Protein AF-A0A433WVC7-F1 (afdb_monomer)

Secondary structure (DSSP, 8-state):
-TTTT--------------TT---EEEEETTEEEEE--GGGHHHHHHHHHHHHHHHHSTT--

Radius of gyration: 17.8 Å; Cα contacts (8 Å, |Δi|>4): 46; chains: 1; bounding box: 37×22×52 Å

Mean predicted aligned error: 4.89 Å

Foldseek 3Di:
DPCPPPDDPDDDDDDFFADPVLDWDWDDDPPDIDTHRCGVNCVVCVVVVVVVVVCVVDPPDD

Sequence (62 aa):
PAFAEAEIIEANAGIRPSYPDNVPRVHCDGRRITVNGMYRHGFLLSPARAAEVGRIIFPGTS

Structure (mmCIF, N/CA/C/O backbon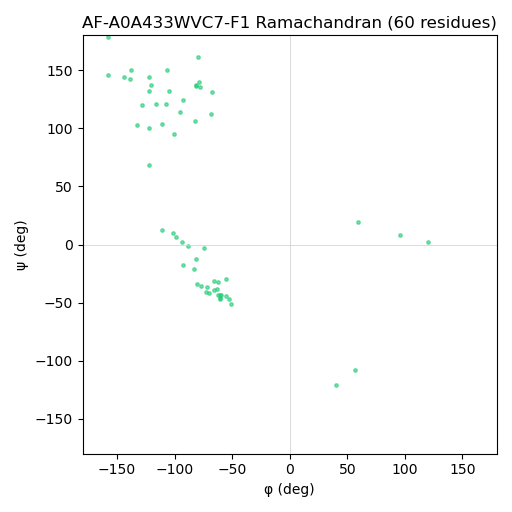e):
data_AF-A0A433WVC7-F1
#
_entry.id   AF-A0A433WVC7-F1
#
loop_
_atom_site.group_PDB
_atom_site.id
_atom_site.type_symbol
_atom_site.label_atom_id
_atom_site.label_alt_id
_atom_site.label_comp_id
_atom_site.label_asym_id
_atom_site.label_entity_id
_atom_site.label_seq_id
_atom_site.pdbx_PDB_ins_code
_atom_site.Cartn_x
_atom_site.Cartn_y
_atom_site.Cartn_z
_atom_site.occupancy
_atom_site.B_iso_or_equiv
_atom_site.auth_seq_id
_atom_site.auth_comp_id
_atom_site.auth_asym_id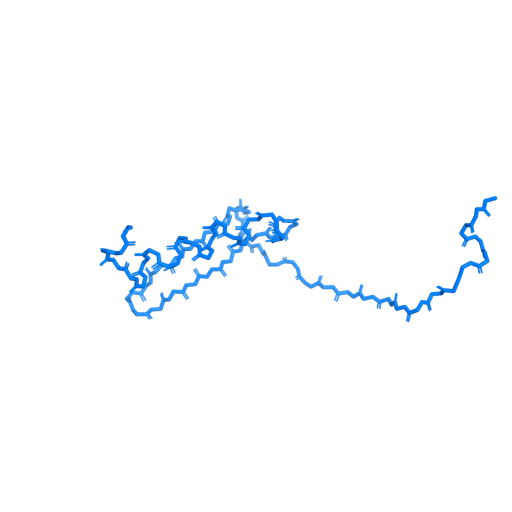
_atom_site.auth_atom_id
_atom_site.pdbx_PDB_model_num
ATOM 1 N N . PRO A 1 1 ? 18.090 10.113 -31.373 1.00 66.12 1 PRO A N 1
ATOM 2 C CA . PRO A 1 1 ? 17.350 9.697 -30.152 1.00 66.12 1 PRO A CA 1
ATOM 3 C C . PRO A 1 1 ? 18.341 9.263 -29.061 1.00 66.12 1 PRO A C 1
ATOM 5 O O . PRO A 1 1 ? 19.256 8.519 -29.382 1.00 66.12 1 PRO A O 1
ATOM 8 N N . ALA A 1 2 ? 18.211 9.750 -27.820 1.00 84.31 2 ALA A N 1
ATOM 9 C CA . ALA A 1 2 ? 19.257 9.596 -26.794 1.00 84.31 2 ALA A CA 1
ATOM 10 C C . ALA A 1 2 ? 19.239 8.255 -26.028 1.00 84.31 2 ALA A C 1
ATOM 12 O O . ALA A 1 2 ? 20.260 7.862 -25.484 1.00 84.31 2 ALA A O 1
ATOM 13 N N . PHE A 1 3 ? 18.112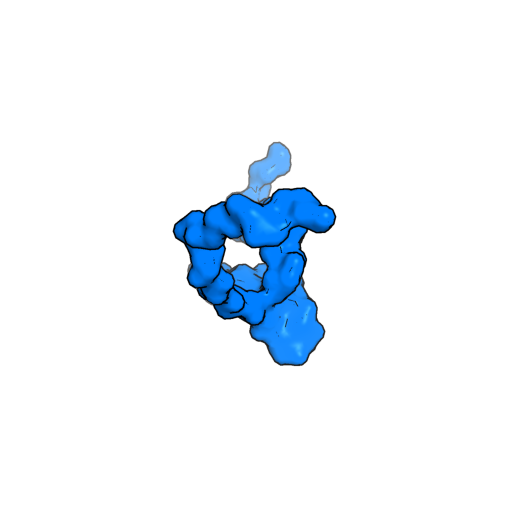 7.534 -26.004 1.00 90.38 3 PHE A N 1
ATOM 14 C CA . PHE A 1 3 ? 17.992 6.259 -25.275 1.00 90.38 3 PHE A CA 1
ATOM 15 C C . PHE A 1 3 ? 18.391 5.017 -26.089 1.00 90.38 3 PHE A C 1
ATOM 17 O O . PHE A 1 3 ? 18.331 3.916 -25.559 1.00 90.38 3 PHE A O 1
ATOM 24 N N . ALA A 1 4 ? 18.774 5.161 -27.363 1.00 89.75 4 ALA A N 1
ATOM 25 C CA . ALA A 1 4 ? 19.070 4.014 -28.232 1.00 89.75 4 ALA A CA 1
ATOM 26 C C . ALA A 1 4 ? 20.310 3.213 -27.786 1.00 89.75 4 ALA A C 1
ATOM 28 O O . ALA A 1 4 ? 20.333 2.002 -27.955 1.00 89.75 4 ALA A O 1
ATOM 29 N N . GLU A 1 5 ? 21.288 3.888 -27.177 1.00 93.12 5 GLU A N 1
ATOM 30 C CA . GLU A 1 5 ? 22.546 3.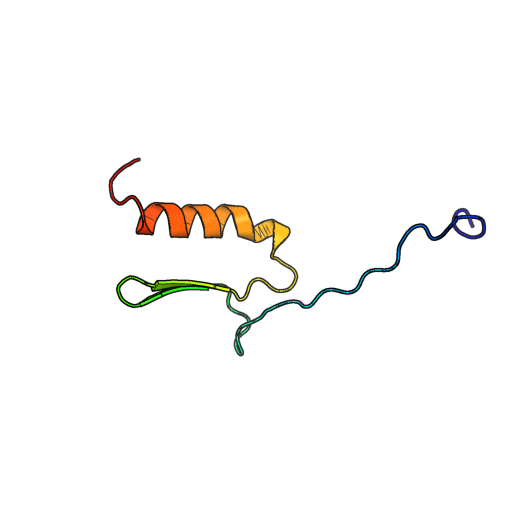296 -26.689 1.00 93.12 5 GLU A CA 1
ATOM 31 C C . GLU A 1 5 ? 22.540 3.068 -25.163 1.00 93.12 5 GLU A C 1
ATOM 33 O O . GLU A 1 5 ? 23.585 2.830 -24.561 1.00 93.12 5 GLU A O 1
ATOM 38 N N . ALA A 1 6 ? 21.387 3.216 -24.499 1.00 93.50 6 ALA A N 1
ATOM 39 C CA . ALA A 1 6 ? 21.293 3.046 -23.052 1.00 93.50 6 ALA A CA 1
ATOM 40 C C . ALA A 1 6 ? 21.259 1.558 -22.666 1.00 93.50 6 ALA A C 1
ATOM 42 O O . ALA A 1 6 ? 20.568 0.756 -23.293 1.00 93.50 6 ALA A O 1
ATOM 43 N N . GLU A 1 7 ? 21.959 1.200 -21.590 1.00 94.88 7 GLU A N 1
ATOM 44 C CA . GLU A 1 7 ? 21.945 -0.154 -21.035 1.00 94.88 7 GLU A CA 1
ATOM 45 C C . GLU A 1 7 ? 20.711 -0.384 -20.142 1.00 94.88 7 GLU A C 1
ATOM 47 O O . GLU A 1 7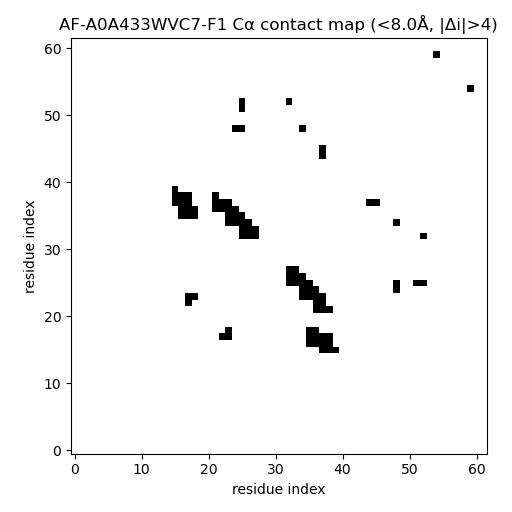 ? 20.349 0.465 -19.322 1.00 94.88 7 GLU A O 1
ATOM 52 N N . ILE A 1 8 ? 20.065 -1.550 -20.273 1.00 94.19 8 ILE A N 1
ATOM 53 C CA . ILE A 1 8 ? 19.005 -1.989 -19.354 1.00 94.19 8 ILE A CA 1
ATOM 54 C C . ILE A 1 8 ? 19.664 -2.614 -18.124 1.00 94.19 8 ILE A C 1
ATOM 56 O O . ILE A 1 8 ? 20.148 -3.739 -18.185 1.00 94.19 8 ILE A O 1
ATOM 60 N N . ILE A 1 9 ? 19.634 -1.902 -16.998 1.00 97.50 9 ILE A N 1
ATOM 61 C CA . ILE A 1 9 ? 20.195 -2.392 -15.729 1.00 97.50 9 ILE A CA 1
ATOM 62 C C . ILE A 1 9 ? 19.233 -3.353 -15.013 1.00 97.50 9 ILE A C 1
ATOM 64 O O . ILE A 1 9 ? 19.667 -4.293 -14.353 1.00 97.50 9 ILE A O 1
ATOM 68 N N . GLU A 1 10 ? 17.920 -3.133 -15.136 1.00 97.38 10 GLU A N 1
ATOM 69 C CA . GLU A 1 10 ? 16.909 -3.920 -14.426 1.00 97.38 10 GLU A CA 1
ATOM 70 C C . GLU A 1 10 ? 15.539 -3.853 -15.122 1.00 97.38 10 GLU A C 1
ATOM 72 O O . GLU A 1 10 ? 15.152 -2.817 -15.668 1.00 97.38 10 GLU A O 1
ATOM 77 N N . ALA A 1 11 ? 14.779 -4.952 -15.070 1.00 96.75 11 ALA A N 1
ATOM 78 C CA . ALA A 1 11 ? 13.407 -5.034 -15.566 1.00 96.75 11 ALA A CA 1
ATOM 79 C C . ALA A 1 11 ? 12.506 -5.708 -14.522 1.00 96.75 11 ALA A C 1
ATOM 81 O O . ALA A 1 11 ? 12.505 -6.929 -14.372 1.00 96.75 11 ALA A O 1
ATOM 82 N N . ASN A 1 12 ? 11.721 -4.898 -13.810 1.00 96.94 12 ASN A N 1
ATOM 83 C CA . ASN A 1 12 ? 10.890 -5.350 -12.696 1.00 96.94 12 ASN A CA 1
ATOM 84 C C . ASN A 1 12 ? 9.400 -5.399 -13.031 1.00 96.94 12 ASN A C 1
ATOM 86 O O . ASN A 1 12 ? 8.874 -4.572 -13.779 1.00 96.94 12 ASN A O 1
ATOM 90 N N . ALA A 1 13 ? 8.698 -6.319 -12.369 1.00 96.56 13 ALA A N 1
ATOM 91 C CA . ALA A 1 13 ? 7.243 -6.385 -12.342 1.00 96.56 13 ALA A CA 1
ATOM 92 C C . ALA A 1 13 ? 6.736 -6.319 -10.895 1.00 96.56 13 ALA A C 1
ATOM 94 O O . ALA A 1 13 ? 7.346 -6.868 -9.982 1.00 96.56 13 ALA A O 1
ATOM 95 N N . GLY A 1 14 ? 5.596 -5.661 -10.687 1.00 93.56 14 GLY A N 1
ATOM 96 C CA . GLY A 1 14 ? 4.972 -5.537 -9.371 1.00 93.56 14 GLY A CA 1
ATOM 97 C C . GLY A 1 14 ? 3.460 -5.712 -9.441 1.00 93.56 14 GLY A C 1
ATOM 98 O O . GLY A 1 14 ? 2.813 -5.238 -10.378 1.00 93.56 14 GLY A O 1
ATOM 99 N N . ILE A 1 15 ? 2.892 -6.371 -8.429 1.00 94.62 15 ILE A N 1
ATOM 100 C CA . ILE A 1 15 ? 1.441 -6.484 -8.253 1.00 94.62 15 ILE A CA 1
ATOM 101 C C . ILE A 1 15 ? 0.931 -5.210 -7.586 1.00 94.62 15 ILE A C 1
ATOM 103 O O . ILE A 1 15 ? 1.520 -4.705 -6.631 1.00 94.62 15 ILE A O 1
ATOM 107 N N . ARG A 1 16 ? -0.193 -4.694 -8.082 1.00 94.69 16 ARG A N 1
ATOM 108 C CA . ARG A 1 16 ? -0.824 -3.484 -7.554 1.00 94.69 16 ARG A CA 1
ATOM 109 C C . ARG A 1 16 ? -2.136 -3.860 -6.880 1.00 94.69 16 ARG A C 1
ATOM 111 O O . ARG A 1 16 ? -3.110 -4.122 -7.587 1.00 94.69 16 ARG A O 1
ATOM 118 N N . PRO A 1 17 ? -2.184 -3.905 -5.545 1.00 93.69 17 PRO A N 1
ATOM 119 C CA . PRO A 1 17 ? -3.365 -4.394 -4.867 1.00 93.69 17 PRO A CA 1
ATOM 120 C C . PRO A 1 17 ? -4.467 -3.321 -4.862 1.00 93.69 17 PRO A C 1
ATOM 122 O O . PRO A 1 17 ? -4.217 -2.133 -4.624 1.00 93.69 17 PRO A O 1
ATOM 125 N N . SER A 1 18 ? -5.690 -3.758 -5.161 1.00 95.25 18 SER A N 1
ATOM 126 C CA . SER A 1 18 ? -6.905 -2.942 -5.198 1.00 95.25 18 SER A CA 1
ATOM 127 C C . SER A 1 18 ? -8.061 -3.707 -4.549 1.00 95.25 18 SER A C 1
ATOM 129 O O . SER A 1 18 ? -8.094 -4.937 -4.613 1.00 95.25 18 SER A O 1
ATOM 131 N N . TYR A 1 19 ? -9.008 -2.994 -3.942 1.00 94.69 19 TYR A N 1
ATOM 132 C CA . TYR A 1 19 ? -10.320 -3.567 -3.623 1.00 94.69 19 TYR A CA 1
ATOM 133 C C . TYR A 1 19 ? -11.208 -3.565 -4.882 1.00 94.69 19 TYR A C 1
ATOM 135 O O . TYR A 1 19 ? -10.929 -2.795 -5.803 1.00 94.69 19 TYR A O 1
ATOM 143 N N . PRO A 1 20 ? -12.289 -4.370 -4.947 1.00 95.38 20 PRO A N 1
ATOM 144 C CA . PRO A 1 20 ? -13.161 -4.427 -6.127 1.00 95.38 20 PRO A CA 1
ATOM 145 C C . PRO A 1 20 ? -13.745 -3.075 -6.565 1.00 95.38 20 PRO A C 1
ATOM 147 O O . PRO A 1 20 ? -13.973 -2.863 -7.752 1.00 95.38 20 PRO A O 1
ATOM 150 N N . ASP A 1 21 ? -13.950 -2.147 -5.626 1.00 94.94 21 ASP A N 1
ATOM 151 C CA . ASP A 1 21 ? -14.451 -0.795 -5.902 1.00 94.94 21 ASP A CA 1
ATOM 152 C C . ASP A 1 21 ? -13.345 0.257 -6.090 1.00 94.94 21 ASP A C 1
ATOM 154 O O . ASP A 1 21 ? -13.636 1.429 -6.308 1.00 94.94 21 ASP A O 1
ATOM 158 N N . ASN A 1 22 ? -12.074 -0.149 -6.038 1.00 91.06 22 ASN A N 1
ATOM 159 C CA . ASN A 1 22 ? -10.896 0.711 -6.166 1.00 91.06 22 ASN A CA 1
ATOM 160 C C . ASN A 1 22 ? -10.779 1.825 -5.113 1.00 91.06 22 ASN A C 1
ATOM 162 O O . ASN A 1 22 ? -10.030 2.783 -5.313 1.00 91.06 22 ASN A O 1
ATOM 166 N N . VAL A 1 23 ? -11.472 1.702 -3.976 1.00 93.06 23 VAL A N 1
ATOM 167 C CA . VAL A 1 23 ? -11.397 2.693 -2.898 1.00 93.06 23 VAL A CA 1
ATOM 168 C C . VAL A 1 23 ? -10.365 2.256 -1.845 1.00 93.06 23 VAL A C 1
ATOM 170 O O . VAL A 1 23 ? -10.599 1.264 -1.145 1.00 93.06 23 VAL A O 1
ATOM 173 N N . PRO A 1 24 ? -9.235 2.976 -1.670 1.00 94.25 24 PRO A N 1
ATOM 174 C CA . PRO A 1 24 ? -8.237 2.664 -0.648 1.00 94.25 24 PRO A CA 1
ATOM 175 C C . PRO A 1 24 ? -8.790 2.909 0.753 1.00 94.25 24 PRO A C 1
ATOM 177 O O . PRO A 1 24 ? -9.344 3.977 1.032 1.00 94.25 24 PRO A O 1
ATOM 180 N N . ARG A 1 25 ? -8.615 1.934 1.649 1.00 95.12 25 ARG A N 1
ATOM 181 C CA . ARG A 1 25 ? -9.191 1.967 3.000 1.00 95.12 25 ARG A CA 1
ATOM 182 C C . ARG A 1 25 ? -8.267 1.344 4.037 1.00 95.12 25 ARG A C 1
ATOM 184 O O . ARG A 1 25 ? -7.602 0.340 3.769 1.00 95.12 25 ARG A O 1
ATOM 191 N N . VAL A 1 26 ? -8.284 1.941 5.226 1.00 96.94 26 VAL A N 1
ATOM 192 C CA . VAL A 1 26 ? -7.847 1.313 6.473 1.00 96.94 26 VAL A CA 1
ATOM 193 C C . VAL A 1 26 ? -9.085 0.688 7.109 1.00 96.94 26 VAL A C 1
ATOM 195 O O . VAL A 1 26 ? -10.094 1.363 7.294 1.00 96.94 26 VAL A O 1
ATOM 198 N N . HIS A 1 27 ? -9.037 -0.606 7.400 1.00 96.06 27 HIS A N 1
ATOM 199 C CA . HIS A 1 27 ? -10.130 -1.325 8.043 1.00 96.06 27 HIS A CA 1
ATOM 200 C C . HIS A 1 27 ? -9.636 -1.964 9.339 1.00 96.06 27 HIS A C 1
ATOM 202 O O . HIS A 1 27 ? -8.578 -2.594 9.357 1.00 96.06 27 HIS A O 1
ATOM 208 N N . CYS A 1 28 ? -10.396 -1.779 10.416 1.00 96.38 28 CYS A N 1
ATOM 209 C CA . CYS A 1 28 ? -10.097 -2.313 11.736 1.00 96.38 28 CYS A CA 1
ATOM 210 C C . CYS A 1 28 ? -11.187 -3.310 12.133 1.00 96.38 28 CYS A C 1
ATOM 212 O O . CYS A 1 28 ? -12.358 -2.944 12.206 1.00 96.38 28 CYS A O 1
ATOM 214 N N . ASP A 1 29 ? -10.779 -4.548 12.390 1.00 96.31 29 ASP A N 1
ATOM 215 C CA . ASP A 1 29 ? -11.620 -5.629 12.890 1.00 96.31 29 ASP A CA 1
ATOM 216 C C . ASP A 1 29 ? -11.022 -6.152 14.205 1.00 96.31 29 ASP A C 1
ATOM 218 O O . ASP A 1 29 ? -10.006 -6.858 14.232 1.00 96.31 29 ASP A O 1
ATOM 222 N N . GLY A 1 30 ? -11.600 -5.717 15.327 1.00 93.50 30 GLY A N 1
ATOM 223 C CA . GLY A 1 30 ? -11.094 -5.998 16.668 1.00 93.50 30 GLY A CA 1
ATOM 224 C C . GLY A 1 30 ? -9.644 -5.537 16.855 1.00 93.50 30 GLY A C 1
ATOM 225 O O . GLY A 1 30 ? -9.365 -4.346 16.948 1.00 93.50 30 GLY A O 1
ATOM 226 N N . ARG A 1 31 ? -8.710 -6.495 16.931 1.00 93.69 31 ARG A N 1
ATOM 227 C CA . ARG A 1 31 ? -7.259 -6.237 17.070 1.00 93.69 31 ARG A CA 1
ATOM 228 C C . ARG A 1 31 ? -6.489 -6.327 15.747 1.00 93.69 31 ARG A C 1
ATOM 230 O O . ARG A 1 31 ? -5.260 -6.300 15.757 1.00 93.69 31 ARG A O 1
ATOM 237 N N . ARG A 1 32 ? -7.178 -6.490 14.615 1.00 97.00 32 ARG A N 1
ATOM 238 C CA . ARG A 1 32 ? -6.573 -6.604 13.285 1.00 97.00 32 ARG A CA 1
ATOM 239 C C . ARG A 1 32 ? -6.831 -5.335 12.486 1.00 97.00 32 ARG A C 1
ATOM 241 O O . ARG A 1 32 ? -7.971 -5.000 12.194 1.00 97.00 32 ARG A O 1
ATOM 248 N N . ILE A 1 33 ? -5.754 -4.681 12.066 1.00 97.38 33 ILE A N 1
ATOM 249 C CA . ILE A 1 33 ? -5.807 -3.554 11.134 1.00 97.38 33 ILE A CA 1
ATOM 250 C C . ILE A 1 33 ? -5.333 -4.045 9.766 1.00 97.38 33 ILE A C 1
ATOM 252 O O . ILE A 1 33 ? -4.305 -4.712 9.653 1.00 97.38 33 ILE A O 1
ATOM 256 N N . THR A 1 34 ? -6.086 -3.718 8.722 1.00 96.69 34 THR A N 1
ATOM 257 C CA . THR A 1 34 ? -5.731 -3.968 7.323 1.00 96.69 34 THR A CA 1
ATOM 258 C C . THR A 1 34 ? -5.674 -2.647 6.574 1.00 96.69 34 THR A C 1
ATOM 260 O O . THR A 1 34 ? -6.528 -1.781 6.747 1.00 96.69 34 THR A O 1
ATOM 263 N N . VAL A 1 35 ? -4.654 -2.486 5.736 1.00 96.44 35 VAL A N 1
ATOM 264 C CA . VAL A 1 35 ? -4.483 -1.316 4.871 1.00 96.44 35 VAL A CA 1
ATOM 265 C C . VAL A 1 35 ? -4.263 -1.825 3.465 1.00 96.44 35 VAL A C 1
ATOM 2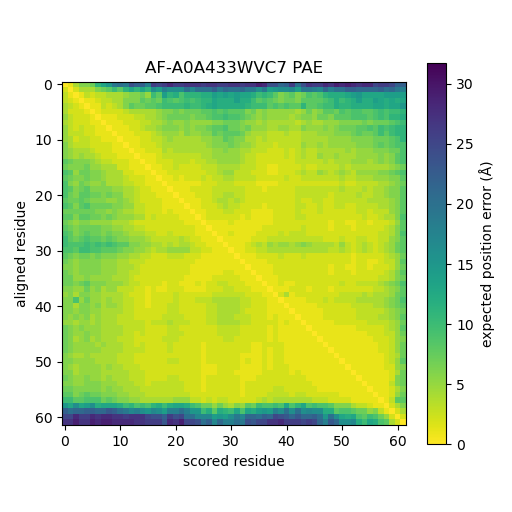67 O O . VAL A 1 35 ? -3.327 -2.585 3.225 1.00 96.44 35 VAL A O 1
ATOM 270 N N . ASN A 1 36 ? -5.138 -1.446 2.539 1.00 95.94 36 ASN A N 1
ATOM 271 C CA . ASN A 1 36 ? -5.024 -1.887 1.156 1.00 95.94 36 ASN A CA 1
ATOM 272 C C . ASN A 1 36 ? -5.767 -0.944 0.194 1.00 95.94 36 ASN A C 1
ATOM 274 O O . ASN A 1 36 ? -6.405 0.025 0.611 1.00 95.94 36 ASN A O 1
ATOM 278 N N . GLY A 1 37 ? -5.696 -1.239 -1.102 1.00 96.06 37 GLY A N 1
ATOM 279 C CA . GLY A 1 37 ? -6.519 -0.603 -2.126 1.00 96.06 37 GLY A CA 1
ATOM 280 C C . GLY A 1 37 ? -5.865 0.577 -2.845 1.00 96.06 37 GLY A C 1
ATOM 281 O O . GLY A 1 37 ? -6.545 1.293 -3.568 1.00 96.06 37 GLY A O 1
ATOM 282 N N . MET A 1 38 ? -4.570 0.832 -2.629 1.00 96.00 38 MET A N 1
ATOM 283 C CA . MET A 1 38 ? -3.919 2.053 -3.126 1.00 96.00 38 MET A CA 1
ATOM 284 C C . MET A 1 38 ? -3.486 1.986 -4.596 1.00 96.00 38 MET A C 1
ATOM 286 O O . MET A 1 38 ? -3.169 3.031 -5.158 1.00 96.00 38 MET A O 1
ATOM 290 N N . TYR A 1 39 ? -3.474 0.811 -5.236 1.00 94.88 39 TYR A N 1
ATOM 291 C CA . TYR A 1 39 ? -3.157 0.627 -6.660 1.00 94.88 39 TYR A CA 1
ATOM 292 C C . TYR A 1 39 ? -1.985 1.516 -7.161 1.00 94.88 39 TYR A C 1
ATOM 294 O O . TYR A 1 39 ? -0.877 1.436 -6.633 1.00 94.88 39 TYR A O 1
ATOM 302 N N . ARG A 1 40 ? -2.208 2.381 -8.165 1.00 95.19 40 ARG A N 1
ATOM 303 C CA . ARG A 1 40 ? -1.214 3.318 -8.745 1.00 95.19 40 ARG A CA 1
ATOM 304 C C . ARG A 1 40 ? -0.897 4.529 -7.858 1.00 95.19 40 ARG A C 1
ATOM 306 O O . ARG A 1 40 ? -0.041 5.331 -8.211 1.00 95.19 40 ARG A O 1
ATOM 313 N N . HIS A 1 41 ? -1.569 4.662 -6.722 1.00 95.00 41 HIS A N 1
ATOM 314 C CA . HIS A 1 41 ? -1.453 5.789 -5.802 1.00 95.00 41 HIS A CA 1
ATOM 315 C C . HIS A 1 41 ? -0.774 5.408 -4.483 1.00 95.00 41 HIS A C 1
ATOM 317 O O . HIS A 1 41 ? -0.791 6.202 -3.548 1.00 95.00 41 HIS A O 1
ATOM 323 N N . GLY A 1 42 ? -0.148 4.225 -4.403 1.00 94.25 42 GLY A N 1
ATOM 324 C CA . GLY A 1 42 ? 0.581 3.765 -3.217 1.00 94.25 42 GLY A CA 1
ATOM 325 C C . GLY A 1 42 ? 1.583 4.797 -2.707 1.00 94.25 42 GLY A C 1
ATOM 326 O O . GLY A 1 42 ? 1.504 5.188 -1.551 1.00 94.25 42 GLY A O 1
ATOM 327 N N . PHE A 1 43 ? 2.454 5.321 -3.570 1.00 94.88 43 PHE A N 1
ATOM 328 C CA . PHE A 1 43 ? 3.448 6.323 -3.167 1.00 94.88 43 PHE A CA 1
ATOM 329 C C . PHE A 1 43 ? 2.808 7.606 -2.611 1.00 94.88 43 PHE A C 1
ATOM 331 O O . PHE A 1 43 ? 3.194 8.087 -1.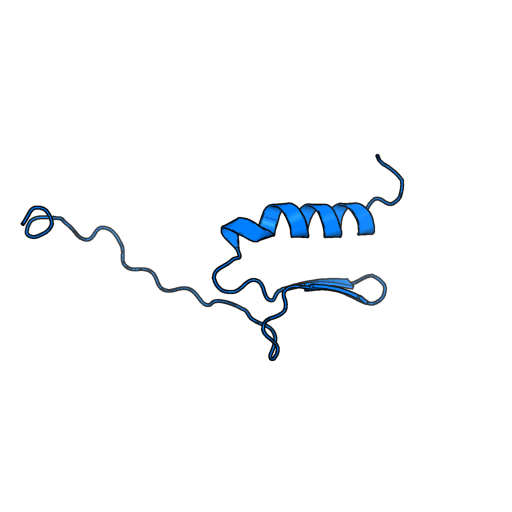551 1.00 94.88 43 PHE A O 1
ATOM 338 N N . LEU A 1 44 ? 1.783 8.121 -3.296 1.00 95.56 44 LEU A N 1
ATOM 339 C CA . LEU A 1 44 ? 1.118 9.370 -2.927 1.00 95.56 44 LEU A CA 1
ATOM 340 C C . LEU A 1 44 ? 0.290 9.241 -1.639 1.00 95.56 44 LEU A C 1
ATOM 342 O O . LEU A 1 44 ? 0.292 10.144 -0.809 1.00 95.56 44 LEU A O 1
ATOM 346 N N . LEU A 1 45 ? -0.443 8.136 -1.479 1.00 95.25 45 LEU A N 1
ATOM 347 C CA . LEU A 1 45 ? -1.414 7.966 -0.395 1.00 95.25 45 LEU A CA 1
ATOM 348 C C . LEU A 1 45 ? -0.830 7.296 0.851 1.00 95.25 45 LEU A C 1
ATOM 350 O O . LEU A 1 45 ? -1.429 7.417 1.921 1.00 95.25 45 LEU A O 1
ATOM 354 N N . SER A 1 46 ? 0.318 6.615 0.746 1.00 95.75 46 SER A N 1
ATOM 355 C CA . SER A 1 46 ? 0.917 5.884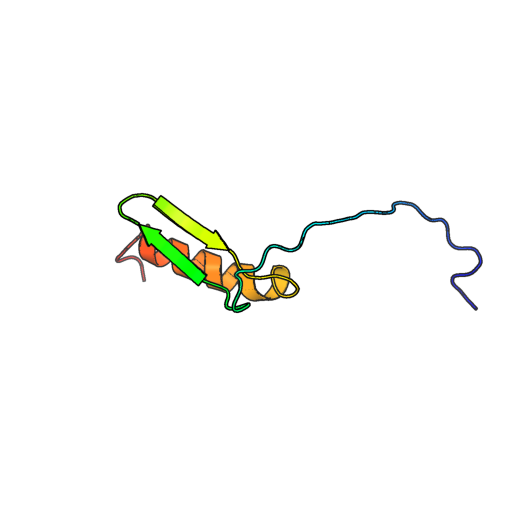 1.874 1.00 95.75 46 SER A CA 1
ATOM 356 C C . SER A 1 46 ? 1.100 6.740 3.130 1.00 95.75 46 SER A C 1
ATOM 358 O O . SER A 1 46 ? 0.672 6.279 4.189 1.00 95.75 46 SER A O 1
ATOM 360 N N . PRO A 1 47 ? 1.636 7.980 3.070 1.00 96.69 47 PRO A N 1
ATOM 361 C CA . PRO A 1 47 ? 1.807 8.795 4.276 1.00 96.69 47 PRO A CA 1
ATOM 362 C C . PRO A 1 47 ? 0.482 9.085 4.993 1.00 96.69 47 PRO A C 1
ATOM 364 O O . PRO A 1 47 ? 0.382 8.935 6.210 1.00 96.69 47 PRO A O 1
ATOM 367 N N . ALA A 1 48 ? -0.569 9.421 4.240 1.00 95.81 48 ALA A N 1
ATOM 368 C CA . ALA A 1 48 ? -1.887 9.696 4.806 1.00 95.81 48 ALA A CA 1
ATOM 369 C C . ALA A 1 48 ? -2.520 8.444 5.443 1.00 95.81 48 ALA A C 1
ATOM 371 O O . ALA A 1 48 ? -3.123 8.533 6.513 1.00 95.81 48 ALA A O 1
ATOM 372 N N . ARG A 1 49 ? -2.349 7.266 4.824 1.00 96.44 49 ARG A N 1
ATOM 373 C CA . ARG A 1 49 ? -2.854 5.991 5.367 1.00 96.44 49 ARG A CA 1
ATOM 374 C C . ARG A 1 49 ? -2.074 5.522 6.586 1.00 96.44 49 ARG A C 1
ATOM 376 O O . ARG A 1 49 ? -2.679 5.022 7.527 1.00 96.44 49 ARG A O 1
ATOM 383 N N . ALA A 1 50 ? -0.762 5.739 6.611 1.00 96.50 50 ALA A N 1
ATOM 384 C CA . ALA A 1 50 ? 0.055 5.474 7.788 1.00 96.50 50 ALA A CA 1
ATOM 385 C C . ALA A 1 50 ? -0.373 6.353 8.974 1.00 96.50 50 ALA A C 1
ATOM 387 O O . ALA A 1 50 ? -0.535 5.844 10.080 1.00 96.50 50 ALA A O 1
ATOM 388 N N . ALA A 1 51 ? -0.642 7.643 8.744 1.00 96.75 51 ALA A N 1
ATOM 389 C CA . ALA A 1 51 ? -1.156 8.538 9.781 1.00 96.75 51 ALA A CA 1
ATOM 390 C C . ALA A 1 51 ? -2.549 8.115 10.290 1.00 96.75 51 ALA A C 1
ATOM 392 O O . ALA A 1 51 ? -2.825 8.187 11.486 1.00 96.75 51 ALA A O 1
ATOM 393 N N . GLU A 1 52 ? -3.427 7.644 9.399 1.00 96.44 52 GLU A N 1
ATOM 394 C CA . GLU A 1 52 ? -4.729 7.076 9.768 1.00 96.44 52 GLU A CA 1
ATOM 395 C C . GLU A 1 52 ? -4.583 5.852 10.681 1.00 96.44 52 GLU A C 1
ATOM 397 O O . GLU A 1 52 ? -5.215 5.807 11.734 1.00 96.44 52 GLU A O 1
ATOM 402 N N . VAL A 1 53 ? -3.695 4.914 10.340 1.00 96.94 53 VAL A N 1
ATOM 403 C CA . VAL A 1 53 ? -3.361 3.773 11.209 1.00 96.94 53 VAL A CA 1
ATOM 404 C C . VAL A 1 53 ? -2.782 4.238 12.543 1.00 96.94 53 VAL A C 1
ATOM 406 O O . VAL A 1 53 ? -3.187 3.735 13.587 1.00 96.94 53 VAL A O 1
ATOM 409 N N . GLY A 1 54 ? -1.874 5.216 12.528 1.00 96.38 54 GLY A N 1
ATOM 410 C CA . GLY A 1 54 ? -1.271 5.772 13.739 1.00 96.38 54 GLY A CA 1
ATOM 411 C C . GLY A 1 54 ? -2.319 6.285 14.724 1.00 96.38 54 GLY A C 1
ATOM 412 O O . GLY A 1 54 ? -2.268 5.937 15.899 1.00 96.38 54 GLY A O 1
ATOM 413 N N . ARG A 1 55 ? -3.334 7.013 14.238 1.00 95.25 55 ARG A N 1
ATOM 414 C CA . ARG A 1 55 ? -4.461 7.483 15.066 1.00 95.25 55 ARG A CA 1
ATOM 415 C C . ARG A 1 55 ? -5.294 6.348 15.665 1.00 95.25 55 ARG A C 1
ATOM 417 O O . ARG A 1 55 ? -5.836 6.516 16.751 1.00 95.25 55 ARG A O 1
ATOM 424 N N . ILE A 1 56 ? -5.411 5.215 14.970 1.00 94.81 56 ILE A N 1
ATOM 425 C CA . ILE A 1 56 ? -6.133 4.034 15.471 1.00 94.81 56 ILE A CA 1
ATOM 426 C C . ILE A 1 56 ? -5.328 3.341 16.578 1.00 94.81 56 ILE A C 1
ATOM 428 O O . ILE A 1 56 ? -5.904 2.910 17.572 1.00 94.81 56 ILE A O 1
ATOM 432 N N . ILE A 1 57 ? -4.006 3.234 16.413 1.00 95.44 57 ILE A N 1
ATOM 433 C CA . ILE A 1 57 ? -3.120 2.549 17.368 1.00 95.44 57 ILE A CA 1
ATOM 434 C C . ILE A 1 57 ? -2.848 3.412 18.611 1.00 95.44 57 ILE A C 1
ATOM 436 O O . ILE A 1 57 ? -2.764 2.878 19.715 1.00 95.44 57 ILE A O 1
ATOM 440 N N . PHE A 1 58 ? -2.735 4.732 18.445 1.00 94.50 58 PHE A N 1
ATOM 441 C CA . PHE A 1 58 ? -2.375 5.684 19.500 1.00 94.50 58 PHE A CA 1
ATOM 442 C C . PHE A 1 58 ? -3.458 6.766 19.689 1.00 94.50 58 PHE A C 1
ATOM 444 O O . PHE A 1 58 ? -3.237 7.936 19.360 1.00 94.50 58 PHE A O 1
ATOM 451 N N . PRO A 1 59 ? -4.653 6.416 20.196 1.00 83.44 5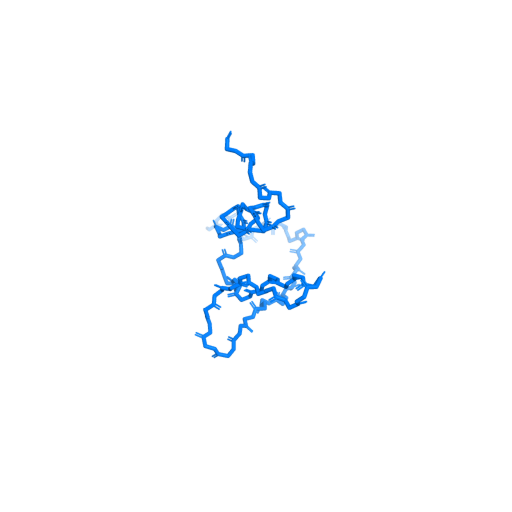9 PRO A N 1
ATOM 452 C CA . PRO A 1 59 ? -5.702 7.400 20.434 1.00 83.44 59 PRO A CA 1
ATOM 453 C C . PRO A 1 59 ? -5.293 8.348 21.577 1.00 83.44 59 PRO A C 1
ATOM 455 O O . PRO A 1 59 ? -5.201 7.928 22.727 1.00 83.44 59 PRO A O 1
ATOM 458 N N . GLY A 1 60 ? -5.052 9.629 21.267 1.00 73.88 60 GLY A N 1
ATOM 459 C CA . GLY A 1 60 ? -4.824 10.688 22.268 1.00 73.88 60 GLY A CA 1
ATOM 460 C C . GLY A 1 60 ? -3.483 11.427 22.205 1.00 73.88 60 GLY A C 1
ATOM 461 O O . GLY A 1 60 ? -3.247 12.298 23.037 1.00 73.88 60 GLY A O 1
ATOM 462 N N . THR A 1 61 ? -2.614 11.128 21.240 1.00 62.44 61 THR A N 1
ATOM 463 C CA . THR A 1 61 ? -1.395 11.916 20.988 1.00 62.44 61 THR A CA 1
ATOM 464 C C . THR A 1 61 ? -1.644 12.848 19.797 1.00 62.44 61 THR A C 1
ATOM 466 O O . THR A 1 61 ? -1.541 12.413 18.651 1.00 62.44 61 THR A O 1
ATOM 469 N N . SER A 1 62 ? -2.042 14.096 20.073 1.00 55.94 62 SER A N 1
ATOM 470 C CA . SER A 1 62 ? -2.049 15.210 19.105 1.00 55.94 62 SER A CA 1
ATOM 471 C C . SER A 1 62 ? -0.815 16.078 19.295 1.00 55.94 62 SER A C 1
ATOM 473 O O . SER A 1 62 ? -0.430 16.270 20.470 1.00 55.94 62 SER A O 1
#

pLDDT: mean 92.88, std 8.02, range [55.94, 97.5]

Solvent-accessible surface area (backbone atoms only — not comparable to full-atom values): 4211 Å² total; per-residue (Å²): 126,88,68,80,83,58,82,85,88,78,90,88,86,82,87,65,56,58,43,98,85,58,61,59,46,79,47,77,58,94,94,45,77,47,77,50,17,40,43,98,38,40,82,78,44,44,67,62,52,50,52,55,51,46,48,70,77,47,77,84,79,127